Protein AF-0000000084927239 (afdb_homodimer)

pLDDT: mean 90.7, std 10.97, range [40.28, 96.81]

InterPro domains:
  IPR011437 Domain of unknown function DUF1540 [PF07561] (5-48)

Organism: Caldicellulosiruptor owensensis (strain ATCC 700167 / DSM 13100 / OL) (NCBI:txid632518)

Sequence (104 aa):
MPDRITCNVSDCMYWDNKRCTAPSIEVSVDGGGSSAQGTKEKTNCHTYQLKRMPDRITCNVSDCMYWDNKRCTAPSIEVSVDGGGSSAQGTKEKTNCHTYQLKR

Foldseek 3Di:
DPPWQQAPPCQFPQDDPRGGNDPDWDKAFAPDDHDVPPDCVRIDTPNGDGDD/DPPFQQADPCQFPQDDPRGGNDPDWDKAFAPDDHDVPPDCVRIDTPNGDGDD

Secondary structure (DSSP, 8-state):
---EEEE--TTBTTB-SSBB--SEEEEEETTSSS--TT-GGGEEETT--B--/---EEEE--TTBTTB-SSBB--SEEEEEETTSSS--TT-GGGEEETT--B--

Structure (mmCIF, N/CA/C/O backbone):
data_AF-0000000084927239-model_v1
#
loop_
_entity.id
_entity.type
_entity.pdbx_description
1 polymer 'DUF1540 domain-containing protein'
#
loop_
_atom_site.group_PDB
_atom_site.id
_atom_site.type_symbol
_atom_site.label_atom_id
_atom_site.label_alt_id
_atom_site.label_comp_id
_atom_site.label_asym_id
_atom_site.label_entity_id
_atom_site.label_seq_id
_atom_site.pdbx_PDB_ins_code
_atom_site.Cartn_x
_atom_site.Cartn_y
_atom_site.Cartn_z
_atom_site.occupancy
_atom_site.B_iso_or_equiv
_atom_site.auth_seq_id
_atom_site.auth_c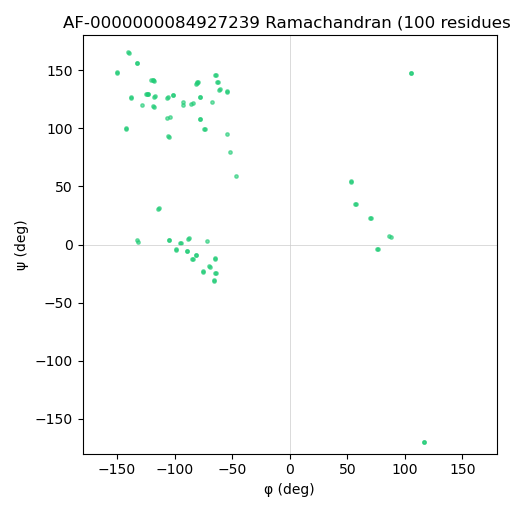omp_id
_atom_site.auth_asym_id
_atom_site.auth_atom_id
_atom_site.pdbx_PDB_model_num
ATOM 1 N N . MET A 1 1 ? -1.511 -3.844 18.328 1 40.28 1 MET A N 1
ATOM 2 C CA . MET A 1 1 ? -2.684 -3.77 17.453 1 40.28 1 MET A CA 1
ATOM 3 C C . MET A 1 1 ? -2.451 -4.535 16.156 1 40.28 1 MET A C 1
ATOM 5 O O . MET A 1 1 ? -1.321 -4.609 15.672 1 40.28 1 MET A O 1
ATOM 9 N N . PRO A 1 2 ? -3.213 -5.547 15.898 1 44.0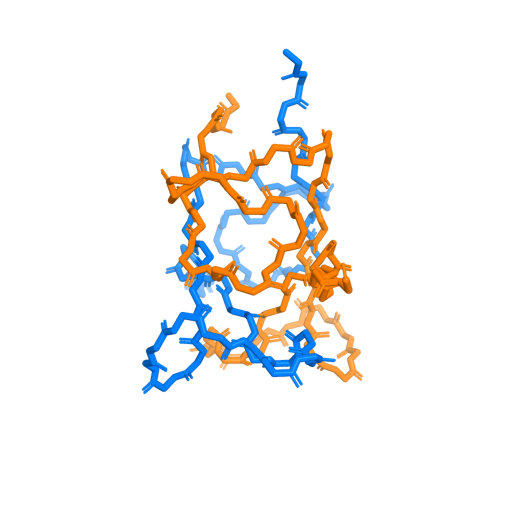3 2 PRO A N 1
ATOM 10 C CA . PRO A 1 2 ? -2.914 -6.352 14.711 1 44.03 2 PRO A CA 1
ATOM 11 C C . PRO A 1 2 ? -2.771 -5.504 13.445 1 44.03 2 PRO A C 1
ATO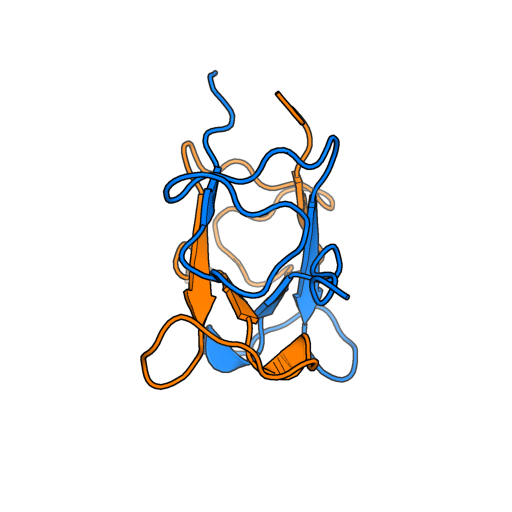M 13 O O . PRO A 1 2 ? -3.588 -4.613 13.203 1 44.03 2 PRO A O 1
ATOM 16 N N . ASP A 1 3 ? -1.646 -4.836 13.172 1 60.22 3 ASP A N 1
ATOM 17 C CA . ASP A 1 3 ? -1.323 -4.082 11.969 1 60.22 3 ASP A CA 1
ATOM 18 C C . ASP A 1 3 ? -1.681 -4.879 10.711 1 60.22 3 ASP A C 1
ATOM 20 O O . ASP A 1 3 ? -0.831 -5.566 10.141 1 60.22 3 ASP A O 1
ATOM 24 N N . ARG A 1 4 ? -3.09 -5.207 10.68 1 77 4 ARG A N 1
ATOM 25 C CA . ARG A 1 4 ? -3.621 -6.047 9.609 1 77 4 ARG A CA 1
ATOM 26 C C . ARG A 1 4 ? -3.555 -5.332 8.266 1 77 4 ARG A C 1
ATOM 28 O O . ARG A 1 4 ? -3.857 -4.141 8.18 1 77 4 ARG A O 1
ATOM 35 N N . ILE A 1 5 ? -2.92 -5.93 7.387 1 89.25 5 ILE A N 1
ATOM 36 C CA . ILE A 1 5 ? -2.85 -5.445 6.016 1 89.25 5 ILE A CA 1
ATOM 37 C C . ILE A 1 5 ? -3.715 -6.324 5.113 1 89.25 5 ILE A C 1
ATOM 39 O O . ILE A 1 5 ? -3.49 -7.531 5.016 1 89.25 5 ILE A O 1
ATOM 43 N N . THR A 1 6 ? -4.844 -5.781 4.645 1 92.81 6 THR A N 1
ATOM 44 C CA . THR A 1 6 ? -5.621 -6.441 3.605 1 92.81 6 THR A CA 1
ATOM 45 C C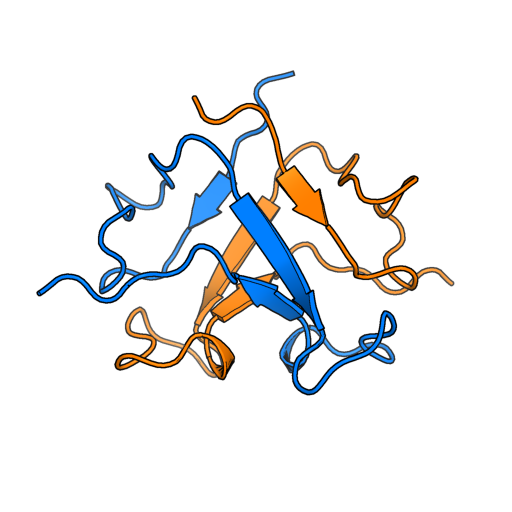 . THR A 1 6 ? -5.07 -6.109 2.223 1 92.81 6 THR A C 1
ATOM 47 O O . THR A 1 6 ? -4.887 -4.938 1.888 1 92.81 6 THR A O 1
ATOM 50 N N . CYS A 1 7 ? -4.711 -7.094 1.538 1 94.56 7 CYS A N 1
ATOM 51 C CA . CYS A 1 7 ? -4.09 -6.891 0.234 1 94.56 7 CYS A CA 1
ATOM 52 C C . CYS A 1 7 ? -4.859 -7.625 -0.857 1 94.56 7 CYS A C 1
ATOM 54 O O . CYS A 1 7 ? -5.188 -8.805 -0.706 1 94.56 7 CYS A O 1
ATOM 56 N N . ASN A 1 8 ? -5.223 -6.938 -1.995 1 95.88 8 ASN A N 1
ATOM 57 C CA . ASN A 1 8 ? -5.957 -7.512 -3.117 1 95.88 8 ASN A CA 1
ATOM 58 C C . ASN A 1 8 ? -5.102 -7.555 -4.383 1 95.88 8 ASN A C 1
ATOM 60 O O . ASN A 1 8 ? -5.621 -7.418 -5.492 1 95.88 8 ASN A O 1
ATOM 64 N N . VAL A 1 9 ? -3.826 -7.699 -4.168 1 96.75 9 VAL A N 1
ATOM 65 C CA . VAL A 1 9 ? -2.904 -7.852 -5.289 1 96.75 9 VAL A CA 1
ATOM 66 C C . VAL A 1 9 ? -2.459 -9.305 -5.398 1 96.75 9 VAL A C 1
ATOM 68 O O . VAL A 1 9 ? -1.455 -9.703 -4.797 1 96.75 9 VAL A O 1
ATOM 71 N N . SER A 1 10 ? -3.109 -10.047 -6.152 1 96.5 10 SER A N 1
ATOM 72 C CA . SER A 1 10 ? -2.969 -11.5 -6.168 1 96.5 10 SER A CA 1
ATOM 73 C C . SER A 1 10 ? -1.678 -11.93 -6.859 1 96.5 10 SER A C 1
ATOM 75 O O . SER A 1 10 ? -1.202 -13.047 -6.664 1 96.5 10 SER A O 1
ATOM 77 N N . ASP A 1 11 ? -1.17 -11.055 -7.711 1 96.62 11 ASP A N 1
ATOM 78 C CA . ASP A 1 11 ? 0.054 -11.438 -8.414 1 96.62 11 ASP A CA 1
ATOM 79 C C . ASP A 1 11 ? 1.291 -11.055 -7.605 1 96.62 11 ASP A C 1
ATOM 81 O O . ASP A 1 11 ? 2.418 -11.195 -8.078 1 96.62 11 ASP A O 1
ATOM 85 N N . CYS A 1 12 ? 1.082 -10.578 -6.453 1 96.75 12 CYS A N 1
ATOM 86 C CA . CYS A 1 12 ? 2.182 -10.281 -5.543 1 96.75 12 CYS A CA 1
ATOM 87 C C . CYS A 1 12 ? 2.67 -11.539 -4.844 1 96.75 12 CYS A C 1
ATOM 89 O O . CYS A 1 12 ? 1.866 -12.375 -4.43 1 96.75 12 CYS A O 1
ATOM 91 N N . MET A 1 13 ? 3.986 -11.68 -4.703 1 96.81 13 MET A N 1
ATOM 92 C CA . MET A 1 13 ? 4.586 -12.852 -4.078 1 96.81 13 MET A CA 1
ATOM 93 C C . MET A 1 13 ? 4.199 -12.945 -2.607 1 96.81 13 MET A C 1
ATOM 95 O O . MET A 1 13 ? 4.164 -14.039 -2.037 1 96.81 13 MET A O 1
ATOM 99 N N . TYR A 1 14 ? 3.883 -11.852 -2.035 1 95.56 14 TYR A N 1
ATOM 100 C CA . TYR A 1 14 ? 3.564 -11.82 -0.613 1 95.56 14 TYR A CA 1
ATOM 101 C C . TYR A 1 14 ? 2.061 -11.93 -0.388 1 95.56 14 TYR A C 1
ATOM 103 O O . TYR A 1 14 ? 1.596 -11.93 0.754 1 95.56 14 TYR A O 1
ATOM 111 N N . TRP A 1 15 ? 1.359 -12.055 -1.497 1 96 15 TRP A N 1
ATOM 112 C CA . TRP A 1 15 ? -0.092 -12.141 -1.381 1 96 15 TRP A CA 1
ATOM 113 C C . TRP A 1 15 ? -0.519 -13.539 -0.945 1 96 15 TRP A C 1
ATOM 115 O O . TRP A 1 15 ? -0.094 -14.539 -1.532 1 96 15 TRP A O 1
ATOM 125 N N . ASP A 1 16 ? -1.314 -13.586 0.121 1 94.38 16 ASP A N 1
ATOM 126 C CA . ASP A 1 16 ? -1.884 -14.836 0.604 1 94.38 16 ASP A CA 1
ATOM 127 C C . ASP A 1 16 ? -3.314 -14.641 1.099 1 94.38 16 ASP A C 1
ATOM 129 O O . ASP A 1 16 ? -3.531 -14.242 2.246 1 94.38 16 ASP A O 1
ATOM 133 N N . ASN A 1 17 ? -4.32 -14.969 0.322 1 94.19 17 ASN A N 1
ATOM 134 C CA . ASN A 1 17 ? -5.73 -14.945 0.693 1 94.19 17 ASN A CA 1
ATOM 135 C C . ASN A 1 17 ? -6.141 -13.586 1.256 1 94.19 17 ASN A C 1
ATOM 137 O O . A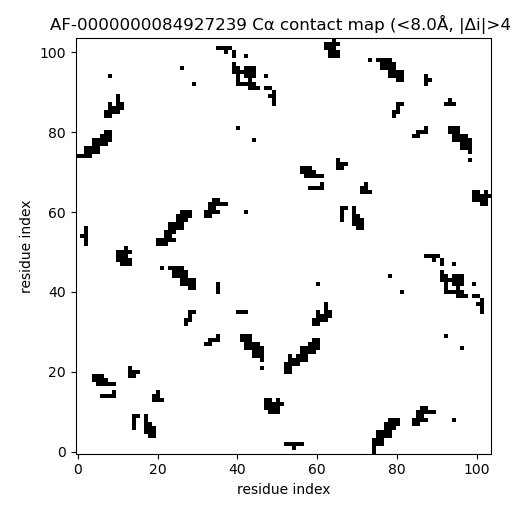SN A 1 17 ? -6.699 -13.508 2.35 1 94.19 17 ASN A O 1
ATOM 141 N N . LYS A 1 18 ? -5.879 -12.547 0.509 1 92.81 18 LYS A N 1
ATOM 142 C CA . LYS A 1 18 ? -6.27 -11.172 0.805 1 92.81 18 LYS A CA 1
ATOM 143 C C . LYS A 1 18 ? -5.473 -10.617 1.981 1 92.81 18 LYS A C 1
ATOM 145 O O . LYS A 1 18 ? -5.934 -9.711 2.676 1 92.81 18 LYS A O 1
ATOM 150 N N . ARG A 1 19 ? -4.379 -11.281 2.096 1 91.88 19 ARG A N 1
ATOM 151 C CA . ARG A 1 19 ? -3.479 -10.805 3.145 1 91.88 19 ARG A CA 1
ATOM 152 C C . ARG A 1 19 ? -2.051 -10.672 2.623 1 91.88 19 ARG A C 1
ATOM 154 O O . ARG A 1 19 ? -1.678 -11.328 1.648 1 91.88 19 ARG A O 1
ATOM 161 N N . CYS A 1 20 ? -1.318 -9.773 3.355 1 92.5 20 CYS A N 1
ATOM 162 C CA . CYS A 1 20 ? 0.097 -9.609 3.043 1 92.5 20 CYS A C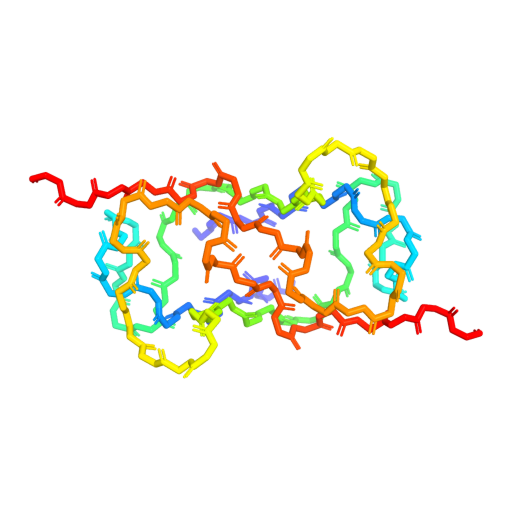A 1
ATOM 163 C C . CYS A 1 20 ? 0.968 -10.359 4.043 1 92.5 20 CYS A C 1
ATOM 165 O O . CYS A 1 20 ? 0.818 -10.188 5.254 1 92.5 20 CYS A O 1
ATOM 167 N N . THR A 1 21 ? 1.915 -11.203 3.598 1 92.44 21 THR A N 1
ATOM 168 C CA . THR A 1 21 ? 2.773 -12 4.461 1 92.44 21 THR A CA 1
ATOM 169 C C . THR A 1 21 ? 4.18 -11.414 4.523 1 92.44 21 THR A C 1
ATOM 171 O O . THR A 1 21 ? 5.082 -12.008 5.121 1 92.44 21 THR A O 1
ATOM 174 N N . ALA A 1 22 ? 4.34 -10.281 3.865 1 92.62 22 ALA A N 1
ATOM 175 C CA . ALA A 1 22 ? 5.648 -9.633 3.922 1 92.62 22 ALA A CA 1
ATOM 176 C C . ALA A 1 22 ? 5.984 -9.195 5.344 1 92.62 22 ALA A C 1
ATOM 178 O O . ALA A 1 22 ? 5.094 -8.828 6.113 1 92.62 22 ALA A O 1
ATOM 179 N N . PRO A 1 23 ? 7.242 -9.242 5.73 1 90.31 23 PRO A N 1
ATOM 180 C CA . PRO A 1 23 ? 7.637 -8.812 7.078 1 90.31 23 PRO A CA 1
ATOM 181 C C . PRO A 1 23 ? 7.426 -7.32 7.309 1 90.31 23 PRO A C 1
ATOM 183 O O . PRO A 1 23 ? 7.199 -6.895 8.445 1 90.31 23 PRO A O 1
ATOM 186 N N . SER A 1 24 ? 7.578 -6.613 6.215 1 89.31 24 SER A N 1
ATOM 187 C CA . SER A 1 24 ? 7.348 -5.172 6.266 1 89.31 24 SER A CA 1
ATOM 188 C C . SER A 1 24 ? 6.855 -4.641 4.922 1 89.31 24 SER A C 1
ATOM 190 O O . SER A 1 24 ? 7.18 -5.199 3.873 1 89.31 24 SER A O 1
ATOM 192 N N . ILE A 1 25 ? 6.043 -3.605 5.109 1 92.19 25 ILE A N 1
ATOM 193 C CA . ILE A 1 25 ? 5.539 -2.994 3.887 1 92.19 25 ILE A CA 1
ATOM 194 C C . ILE A 1 25 ? 6 -1.54 3.807 1 92.19 25 ILE A C 1
ATOM 196 O O . ILE A 1 25 ? 6.129 -0.868 4.832 1 92.19 25 ILE A O 1
ATOM 200 N N . GLU A 1 26 ? 6.328 -1.147 2.652 1 93.94 26 GLU A N 1
ATOM 201 C CA . GLU A 1 26 ? 6.652 0.254 2.41 1 93.94 26 GLU A CA 1
ATOM 202 C C . GLU A 1 26 ? 5.691 0.879 1.403 1 93.94 26 GLU A C 1
ATOM 204 O O . GLU A 1 26 ? 5.543 0.381 0.286 1 93.94 26 GLU A O 1
ATOM 209 N N . VAL A 1 27 ? 5.008 1.866 1.855 1 95.88 27 VAL A N 1
ATOM 210 C CA . VAL A 1 27 ? 4.113 2.623 0.984 1 95.88 27 VAL A CA 1
ATOM 211 C C . VAL A 1 27 ? 4.73 3.986 0.673 1 95.88 27 VAL A C 1
ATOM 213 O O . VAL A 1 27 ? 5.172 4.695 1.58 1 95.88 27 VAL A O 1
ATOM 216 N N . SER A 1 28 ? 4.848 4.32 -0.587 1 95.75 28 SER A N 1
ATOM 217 C CA . SER A 1 28 ? 5.41 5.602 -1.004 1 95.75 28 SER A CA 1
ATOM 218 C C . SER A 1 28 ? 4.641 6.184 -2.184 1 95.75 28 SER A C 1
ATOM 220 O O . SER A 1 28 ? 3.832 5.492 -2.809 1 95.75 28 SER A O 1
ATOM 222 N N . VAL A 1 29 ? 4.848 7.48 -2.455 1 95.75 29 VAL A N 1
ATOM 223 C CA . VAL A 1 29 ? 4.195 8.18 -3.559 1 95.75 29 VAL A CA 1
ATOM 224 C C . VAL A 1 29 ? 4.918 7.859 -4.867 1 95.75 29 VAL A C 1
ATOM 226 O O . VAL A 1 29 ? 6.148 7.809 -4.906 1 95.75 29 VAL A O 1
ATOM 229 N N . ASP A 1 30 ? 4.086 7.691 -5.848 1 89.62 30 ASP A N 1
ATOM 230 C CA . ASP A 1 30 ? 4.609 7.406 -7.18 1 89.62 30 ASP A CA 1
ATOM 231 C C . ASP A 1 30 ? 5.457 8.57 -7.699 1 89.62 30 ASP A C 1
ATOM 233 O O . ASP A 1 30 ? 5.066 9.727 -7.578 1 89.62 30 ASP A O 1
ATOM 237 N N . GLY A 1 31 ? 6.535 8.281 -8.336 1 86.56 31 GLY A N 1
ATOM 238 C CA . GLY A 1 31 ? 7.367 9.289 -8.969 1 86.56 31 GLY A CA 1
ATOM 239 C C . GLY A 1 31 ? 8.211 10.07 -7.984 1 86.56 31 GLY A C 1
ATOM 240 O O . GLY A 1 31 ? 8.914 11.016 -8.367 1 86.56 31 GLY A O 1
ATOM 241 N N . GLY A 1 32 ? 8.055 9.836 -6.859 1 82.56 32 GLY A N 1
ATOM 242 C CA . GLY A 1 32 ? 8.852 10.57 -5.891 1 82.56 32 GLY A CA 1
ATOM 243 C C . GLY A 1 32 ? 8.062 11.641 -5.16 1 82.56 32 GLY A C 1
ATOM 244 O O . GLY A 1 32 ? 6.969 12.023 -5.594 1 82.56 32 GLY A O 1
ATOM 245 N N . GLY A 1 33 ? 8.414 11.867 -3.977 1 89.62 33 GLY A N 1
ATOM 246 C CA . GLY A 1 33 ? 7.746 12.836 -3.127 1 89.62 33 GLY A CA 1
ATOM 247 C C . GLY A 1 33 ? 7.09 12.211 -1.911 1 89.62 33 GLY A C 1
ATOM 248 O O . GLY A 1 33 ? 7.355 11.055 -1.583 1 89.62 33 GLY A O 1
ATOM 249 N N . SER A 1 34 ? 6.258 13.141 -1.237 1 93.44 34 SER A N 1
ATOM 250 C CA . SER A 1 34 ? 5.609 12.656 -0.023 1 93.44 34 SER A CA 1
ATOM 251 C C . SER A 1 34 ? 4.121 13.008 -0.016 1 93.44 34 SER A C 1
ATOM 253 O O . SER A 1 34 ? 3.422 12.734 0.962 1 93.44 34 SER A O 1
ATOM 255 N N . SER A 1 35 ? 3.691 13.609 -1.145 1 95.12 35 SER A N 1
ATOM 256 C CA . SER A 1 35 ? 2.291 14.016 -1.21 1 95.12 35 SER A CA 1
ATOM 257 C C . SER A 1 35 ? 1.557 13.289 -2.33 1 95.12 35 SER A C 1
ATOM 259 O O . SER A 1 35 ? 2.02 13.266 -3.473 1 95.12 35 SER A O 1
ATOM 261 N N . ALA A 1 36 ? 0.442 12.656 -2.008 1 95.94 36 ALA A N 1
ATOM 262 C CA . ALA A 1 36 ? -0.388 11.977 -3.002 1 95.94 36 ALA A CA 1
ATOM 263 C C . ALA A 1 36 ? -1.423 12.938 -3.592 1 95.94 36 ALA A C 1
ATOM 265 O O . ALA A 1 36 ? -2.16 12.57 -4.512 1 95.94 36 ALA A O 1
ATOM 266 N N . GLN A 1 37 ? -1.445 14.125 -3.025 1 93.56 37 GLN A N 1
ATOM 267 C CA . GLN A 1 37 ? -2.285 15.203 -3.541 1 93.56 37 GLN A CA 1
ATOM 268 C C . GLN A 1 37 ? -3.752 14.781 -3.586 1 93.56 37 GLN A C 1
ATOM 270 O O . GLN A 1 37 ? -4.457 15.078 -4.551 1 93.56 37 GLN A O 1
ATOM 275 N N . GLY A 1 38 ? -4.176 14.023 -2.688 1 93.56 38 GLY A N 1
ATOM 276 C CA . GLY A 1 38 ? -5.586 13.703 -2.527 1 93.56 38 GLY A CA 1
ATOM 277 C C . GLY A 1 38 ? -6.031 12.516 -3.357 1 93.56 38 GLY A C 1
ATOM 278 O O . GLY A 1 38 ? -7.227 12.281 -3.523 1 93.56 38 GLY A O 1
ATOM 279 N N . THR A 1 39 ? -5.086 11.852 -3.994 1 92.88 39 THR A N 1
ATOM 280 C CA . THR A 1 39 ? -5.469 10.688 -4.789 1 92.88 39 THR A CA 1
ATOM 281 C C . THR A 1 39 ? -4.699 9.453 -4.34 1 92.88 39 THR A C 1
ATOM 283 O O . THR A 1 39 ? -3.475 9.492 -4.195 1 92.88 39 THR A O 1
ATOM 286 N N . LYS A 1 40 ? -5.395 8.414 -4.105 1 93.5 40 LYS A N 1
ATOM 287 C CA . LYS A 1 40 ? -4.773 7.168 -3.668 1 93.5 40 LYS A CA 1
ATOM 288 C C . LYS A 1 40 ? -3.975 6.527 -4.797 1 93.5 40 LYS A C 1
ATOM 290 O O . LYS A 1 40 ? -3.092 5.699 -4.547 1 93.5 40 LYS A O 1
ATOM 295 N N . GLU A 1 41 ? -4.246 6.922 -6.043 1 93.06 41 GLU A N 1
ATOM 296 C CA . GLU A 1 41 ? -3.607 6.332 -7.215 1 93.06 41 GLU A CA 1
ATOM 297 C C . GLU A 1 41 ? -2.109 6.625 -7.23 1 93.06 41 GLU A C 1
ATOM 299 O O . GLU A 1 41 ? -1.348 5.957 -7.934 1 93.06 41 GLU A O 1
ATOM 304 N N . LYS A 1 42 ? -1.755 7.57 -6.328 1 94.12 42 LYS A N 1
ATOM 305 C CA . LYS A 1 42 ? -0.341 7.934 -6.293 1 94.12 42 LYS A CA 1
ATOM 306 C C . LYS A 1 42 ? 0.384 7.219 -5.156 1 94.12 42 LYS A C 1
ATOM 308 O O . LYS A 1 42 ? 1.604 7.332 -5.023 1 94.12 42 LYS A O 1
ATOM 313 N N . THR A 1 43 ? -0.344 6.492 -4.336 1 96.31 43 THR A N 1
ATOM 314 C CA . THR A 1 43 ? 0.25 5.723 -3.25 1 96.31 43 THR A CA 1
ATOM 315 C C . THR A 1 43 ? 0.542 4.293 -3.699 1 96.31 43 THR A C 1
ATOM 317 O O . THR A 1 43 ? -0.368 3.562 -4.098 1 96.31 43 THR A O 1
ATOM 320 N N . ASN A 1 44 ? 1.768 3.889 -3.652 1 95.25 44 ASN A N 1
ATOM 321 C CA . ASN A 1 44 ? 2.154 2.572 -4.148 1 95.25 44 ASN A CA 1
ATOM 322 C C . ASN A 1 44 ? 2.75 1.707 -3.039 1 95.25 44 ASN A C 1
ATOM 324 O O . ASN A 1 44 ? 3.424 2.217 -2.145 1 95.25 44 ASN A O 1
ATOM 328 N N . CYS A 1 45 ? 2.41 0.456 -3.104 1 95.56 45 CYS A N 1
ATOM 329 C CA . CYS A 1 45 ? 3.123 -0.497 -2.26 1 95.56 45 CYS A CA 1
ATOM 330 C C . CYS A 1 45 ? 4.484 -0.835 -2.85 1 95.56 45 CYS A C 1
ATOM 332 O O . CYS A 1 45 ? 4.574 -1.546 -3.854 1 95.56 45 CYS A O 1
ATOM 334 N N . HIS A 1 46 ? 5.535 -0.363 -2.264 1 95.25 46 HIS A N 1
ATOM 335 C CA . HIS A 1 46 ? 6.879 -0.55 -2.797 1 95.25 46 HIS A CA 1
ATOM 336 C C . HIS A 1 46 ? 7.434 -1.921 -2.424 1 95.25 46 HIS A C 1
ATOM 338 O O . HIS A 1 46 ? 8.453 -2.35 -2.965 1 95.25 46 HIS A O 1
ATOM 344 N N . THR A 1 47 ? 6.742 -2.645 -1.551 1 95.44 47 THR A N 1
ATOM 345 C CA . THR A 1 47 ? 7.133 -3.994 -1.16 1 95.44 47 THR A CA 1
ATOM 346 C C . THR A 1 47 ? 6.602 -5.02 -2.156 1 95.44 47 THR A C 1
ATOM 348 O O . THR A 1 47 ? 7.031 -6.176 -2.154 1 95.44 47 THR A O 1
ATOM 351 N N . TYR A 1 48 ? 5.676 -4.484 -2.994 1 96.12 48 TYR A N 1
ATOM 352 C CA . TYR A 1 48 ? 5.105 -5.359 -4.012 1 96.12 48 TYR A CA 1
ATOM 353 C C . TYR A 1 48 ? 6.199 -6.012 -4.848 1 96.12 48 TYR A C 1
ATOM 355 O O . TYR A 1 48 ? 7.148 -5.348 -5.27 1 96.12 48 TYR A O 1
ATOM 363 N N . GLN A 1 49 ? 6.02 -7.352 -4.992 1 96.56 49 GLN A N 1
ATOM 364 C CA . GLN A 1 49 ? 6.879 -8.133 -5.875 1 96.56 49 GLN A CA 1
ATOM 365 C C . GLN A 1 49 ? 6.07 -9.148 -6.676 1 96.56 49 GLN A C 1
ATOM 367 O O . GLN A 1 49 ? 5.297 -9.922 -6.105 1 96.56 49 GLN A O 1
ATOM 372 N N . LEU A 1 50 ? 6.289 -9.062 -8.039 1 96.12 50 LEU A N 1
ATOM 373 C CA .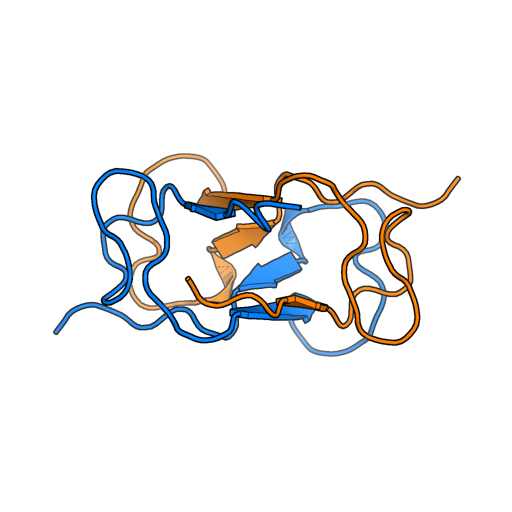 LEU A 1 50 ? 5.562 -10 -8.891 1 96.12 50 LEU A CA 1
ATOM 374 C C . LEU A 1 50 ? 5.945 -11.438 -8.555 1 96.12 50 LEU A C 1
ATOM 376 O O . LEU A 1 50 ? 7.129 -11.75 -8.406 1 96.12 50 LEU A O 1
ATOM 380 N N . LYS A 1 51 ? 4.883 -12.188 -8.445 1 92.81 51 LYS A N 1
ATOM 381 C CA . LYS A 1 51 ? 5.117 -13.609 -8.188 1 92.81 51 LYS A CA 1
ATOM 382 C C . LYS A 1 51 ? 5.633 -14.312 -9.438 1 92.81 51 LYS A C 1
ATOM 384 O O . LYS A 1 51 ? 5.012 -14.242 -10.5 1 92.81 51 LYS A O 1
ATOM 389 N N . ARG A 1 52 ? 7 -14.539 -9.547 1 82.56 52 ARG A N 1
ATOM 390 C CA . ARG A 1 52 ? 7.578 -15.297 -10.656 1 82.56 52 ARG A CA 1
ATOM 391 C C . ARG A 1 52 ? 7.383 -16.797 -10.445 1 82.56 52 ARG A C 1
ATOM 393 O O . ARG A 1 52 ? 7.285 -17.266 -9.305 1 82.56 52 ARG A O 1
ATOM 400 N N . MET B 1 1 ? 3.846 -11.602 11.531 1 42.28 1 MET B N 1
ATOM 401 C CA . MET B 1 1 ? 3.006 -10.609 10.867 1 42.28 1 MET B CA 1
ATOM 402 C C . MET B 1 1 ? 3.779 -9.32 10.617 1 42.28 1 MET B C 1
ATOM 404 O O . MET B 1 1 ? 4.547 -8.883 11.477 1 42.28 1 MET B O 1
ATOM 408 N N . PRO B 1 2 ? 4.16 -8.984 9.422 1 49.81 2 PRO B N 1
ATOM 409 C CA . PRO B 1 2 ? 5.016 -7.801 9.32 1 49.81 2 PRO B CA 1
ATOM 410 C C . PRO B 1 2 ? 4.395 -6.57 9.977 1 49.81 2 PRO B C 1
ATOM 412 O O . PRO B 1 2 ? 3.205 -6.297 9.781 1 49.81 2 PRO B O 1
ATOM 415 N N . ASP B 1 3 ? 4.812 -6.418 11.18 1 63.34 3 ASP B N 1
ATOM 416 C CA . ASP B 1 3 ? 4.188 -5.461 12.086 1 63.34 3 ASP B CA 1
ATOM 417 C C . ASP B 1 3 ? 4.527 -4.023 11.695 1 63.34 3 ASP B C 1
ATOM 419 O O . ASP B 1 3 ? 3.971 -3.076 12.25 1 63.34 3 ASP B O 1
ATOM 423 N N . ARG B 1 4 ? 5.297 -3.963 10.531 1 78.44 4 ARG B N 1
ATOM 424 C CA . ARG B 1 4 ? 5.719 -2.572 10.398 1 78.44 4 ARG B CA 1
ATOM 425 C C . ARG B 1 4 ? 5.398 -2.033 9.008 1 7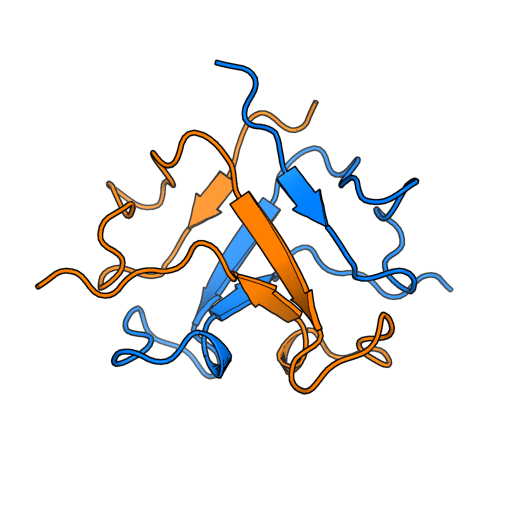8.44 4 ARG B C 1
ATOM 427 O O . ARG B 1 4 ? 5.602 -2.723 8.008 1 78.44 4 ARG B O 1
ATOM 434 N N . ILE B 1 5 ? 4.633 -1.042 9.031 1 89.31 5 ILE B N 1
ATOM 435 C CA . ILE B 1 5 ? 4.32 -0.339 7.797 1 89.31 5 ILE B CA 1
ATOM 436 C C . ILE B 1 5 ? 5.094 0.976 7.738 1 89.31 5 ILE B C 1
ATOM 438 O O . ILE B 1 5 ? 4.938 1.834 8.609 1 89.31 5 ILE B O 1
ATOM 442 N N . THR B 1 6 ? 6.07 1.043 6.859 1 92.94 6 THR B N 1
ATOM 443 C CA . THR B 1 6 ? 6.734 2.307 6.57 1 92.94 6 THR B CA 1
ATOM 444 C C . THR B 1 6 ? 5.973 3.088 5.504 1 92.94 6 THR B C 1
ATOM 446 O O . THR B 1 6 ? 5.66 2.551 4.438 1 92.94 6 THR B O 1
ATOM 449 N N . CYS B 1 7 ? 5.582 4.215 5.848 1 94.62 7 CYS B N 1
ATOM 450 C CA . CYS B 1 7 ? 4.77 5.02 4.938 1 94.62 7 CYS B CA 1
ATOM 451 C C . CYS B 1 7 ? 5.426 6.367 4.672 1 94.62 7 CYS B C 1
ATOM 453 O O . CYS B 1 7 ? 5.844 7.055 5.605 1 94.62 7 CYS B O 1
ATOM 455 N N . ASN B 1 8 ? 5.586 6.781 3.369 1 95.88 8 ASN B N 1
ATOM 456 C CA . ASN B 1 8 ? 6.184 8.047 2.971 1 95.88 8 ASN B CA 1
ATOM 457 C C . ASN B 1 8 ? 5.16 8.969 2.303 1 95.88 8 ASN B C 1
ATOM 459 O O . ASN B 1 8 ? 5.504 9.727 1.396 1 95.88 8 ASN B O 1
ATOM 463 N N . VAL B 1 9 ? 3.957 8.828 2.73 1 96.69 9 VAL B N 1
ATOM 464 C CA . VAL B 1 9 ? 2.896 9.711 2.248 1 96.69 9 VAL B CA 1
ATOM 465 C C . VAL B 1 9 ? 2.531 10.719 3.332 1 96.69 9 VAL B C 1
ATOM 467 O O . VAL B 1 9 ? 1.648 10.469 4.156 1 96.69 9 VAL B O 1
ATOM 470 N N . SER B 1 10 ? 3.1 11.82 3.32 1 96.38 10 SER B N 1
ATOM 471 C CA . SER B 1 10 ? 3.043 12.781 4.414 1 96.38 10 SER B CA 1
ATOM 472 C C . SER B 1 10 ? 1.696 13.492 4.457 1 96.38 10 SER B C 1
ATOM 474 O O . SER B 1 10 ? 1.317 14.055 5.488 1 96.38 10 SER B O 1
ATOM 476 N N . ASP B 1 11 ? 1.042 13.516 3.316 1 96.44 11 ASP B N 1
ATOM 477 C CA . ASP B 1 11 ? -0.243 14.211 3.307 1 96.44 11 ASP B CA 1
ATOM 478 C C . ASP B 1 11 ? -1.376 13.273 3.715 1 96.44 11 ASP B C 1
ATOM 480 O O . ASP B 1 11 ? -2.549 13.648 3.664 1 96.44 11 ASP B O 1
ATOM 484 N N . CYS B 1 12 ? -1.035 12.125 4.09 1 96.62 12 CYS B N 1
ATOM 485 C CA . CYS B 1 12 ? -2.012 11.172 4.602 1 96.62 12 CYS B CA 1
ATOM 486 C C . CYS B 1 12 ? -2.322 11.445 6.07 1 96.62 12 CYS B C 1
ATOM 488 O O . CYS B 1 12 ? -1.42 11.742 6.852 1 96.62 12 CYS B O 1
ATOM 490 N N . MET B 1 13 ? -3.611 11.359 6.445 1 96.69 13 MET B N 1
ATOM 491 C CA . MET B 1 13 ? -4.047 11.633 7.816 1 96.69 13 MET B CA 1
ATOM 492 C C . MET B 1 13 ? -3.453 10.609 8.781 1 96.69 13 MET B C 1
ATOM 494 O O . MET B 1 13 ? -3.268 10.906 9.961 1 96.69 13 MET B O 1
ATOM 498 N N . TYR B 1 14 ? -3.123 9.469 8.289 1 95.56 14 TYR B N 1
ATOM 499 C CA . TYR B 1 14 ? -2.609 8.406 9.148 1 95.56 14 TYR B CA 1
ATOM 500 C C . TYR B 1 14 ? -1.086 8.406 9.164 1 95.56 14 TYR B C 1
ATOM 502 O O . TYR B 1 14 ? -0.466 7.59 9.852 1 95.56 14 TYR B O 1
ATOM 510 N N . TRP B 1 15 ? -0.55 9.375 8.438 1 96.06 15 TRP B N 1
ATOM 511 C CA . TRP B 1 15 ? 0.906 9.445 8.375 1 96.06 15 TRP B CA 1
ATOM 512 C C . TRP B 1 15 ? 1.474 10.07 9.648 1 96.06 15 TRP B C 1
ATOM 514 O O . TRP B 1 15 ? 1.027 11.133 10.07 1 96.06 15 TRP B O 1
ATOM 524 N N . ASP B 1 16 ? 2.436 9.328 10.258 1 94.62 16 ASP B N 1
ATOM 525 C CA . ASP B 1 16 ? 3.143 9.828 11.43 1 94.62 16 ASP B CA 1
ATOM 526 C C . ASP B 1 16 ? 4.613 9.422 11.398 1 94.62 16 ASP B C 1
ATOM 528 O O . ASP B 1 16 ? 4.965 8.312 11.812 1 94.62 16 ASP B O 1
ATOM 532 N N . ASN B 1 17 ? 5.504 10.281 11.008 1 94.31 17 ASN B N 1
ATOM 533 C CA . ASN B 1 17 ? 6.949 10.078 11.031 1 94.31 17 ASN B CA 1
ATOM 534 C C . ASN B 1 17 ? 7.344 8.789 10.312 1 94.31 17 ASN B C 1
ATOM 536 O O . ASN B 1 17 ? 8.047 7.953 10.875 1 94.31 17 ASN B O 1
ATOM 540 N N . LYS B 1 18 ? 6.922 8.664 9.086 1 93.25 18 LYS B N 1
ATOM 541 C CA . LYS B 1 18 ? 7.262 7.57 8.18 1 93.25 18 LYS B CA 1
ATOM 542 C C . LYS B 1 18 ? 6.602 6.266 8.633 1 93.25 18 LYS B C 1
ATOM 544 O O . LYS B 1 18 ? 7.098 5.18 8.328 1 93.25 18 LYS B O 1
ATOM 549 N N . ARG B 1 19 ? 5.578 6.535 9.359 1 92.12 19 ARG B N 1
ATOM 550 C CA . ARG B 1 19 ? 4.812 5.375 9.812 1 92.12 19 ARG B CA 1
ATOM 551 C C . ARG B 1 19 ? 3.32 5.582 9.578 1 92.12 19 ARG B C 1
ATOM 553 O O . ARG B 1 19 ? 2.854 6.719 9.477 1 92.12 19 ARG B O 1
ATOM 560 N N . CYS B 1 20 ? 2.654 4.398 9.492 1 92.69 20 CYS B N 1
ATOM 561 C CA . CYS B 1 20 ? 1.202 4.426 9.367 1 92.69 20 CYS B CA 1
ATOM 562 C C . CYS B 1 20 ? 0.532 4.113 10.703 1 92.69 20 CYS B C 1
ATOM 564 O O . CYS B 1 20 ? 0.847 3.107 11.336 1 92.69 20 CYS B O 1
ATOM 566 N N . THR B 1 21 ? -0.423 4.938 11.172 1 92.62 21 THR B N 1
ATOM 567 C CA . THR B 1 21 ? -1.099 4.762 12.445 1 92.62 21 THR B CA 1
ATOM 568 C C . THR B 1 21 ? -2.516 4.234 12.242 1 92.62 21 THR B C 1
ATOM 570 O O . THR B 1 21 ? -3.285 4.121 13.203 1 92.62 21 THR B O 1
ATOM 573 N N . ALA B 1 22 ? -2.826 3.959 11.008 1 92.69 22 ALA B N 1
ATOM 574 C CA . ALA B 1 22 ? -4.152 3.404 10.742 1 92.69 22 ALA B CA 1
ATOM 575 C C . ALA B 1 22 ? -4.305 2.025 11.375 1 92.69 22 ALA B C 1
ATOM 577 O O . ALA B 1 22 ? -3.34 1.263 11.461 1 92.69 22 ALA B O 1
ATOM 578 N N . PRO B 1 23 ? -5.477 1.667 11.844 1 90.38 23 PRO B N 1
ATOM 579 C CA . PRO B 1 23 ? -5.695 0.347 12.445 1 90.38 23 PRO B CA 1
ATOM 580 C C . PRO B 1 23 ? -5.555 -0.788 11.43 1 90.38 23 PRO B C 1
ATOM 582 O O . PRO B 1 23 ? -5.199 -1.91 11.805 1 90.38 23 PRO B O 1
ATOM 585 N N . SER B 1 24 ? -5.91 -0.43 10.203 1 89.19 24 SER B N 1
ATOM 586 C CA . SER B 1 24 ? -5.77 -1.396 9.117 1 89.19 24 SER B CA 1
ATOM 587 C C . SER B 1 24 ? -5.508 -0.699 7.789 1 89.19 24 SER B C 1
ATOM 589 O O . SER B 1 24 ? -5.953 0.432 7.578 1 89.19 24 SER B O 1
ATOM 591 N N . ILE B 1 25 ? -4.742 -1.442 7.004 1 92.31 25 ILE B N 1
ATOM 592 C CA . ILE B 1 25 ? -4.457 -0.892 5.684 1 92.31 25 ILE B CA 1
ATOM 593 C C . ILE B 1 25 ? -5.016 -1.819 4.605 1 92.31 25 ILE B C 1
ATOM 595 O O . ILE B 1 25 ? -5.039 -3.041 4.781 1 92.31 25 ILE B O 1
ATOM 599 N N . GLU B 1 26 ? -5.543 -1.23 3.609 1 93.88 26 GLU B N 1
ATOM 600 C CA . GLU B 1 26 ? -5.992 -1.993 2.447 1 93.88 26 GLU B CA 1
ATOM 601 C C . GLU B 1 26 ? -5.223 -1.593 1.192 1 93.88 26 GLU B C 1
ATOM 603 O O . GLU B 1 26 ? -5.203 -0.418 0.819 1 93.88 26 GLU B O 1
ATOM 608 N N . VAL B 1 27 ? -4.547 -2.539 0.653 1 95.81 27 VAL B N 1
ATOM 609 C CA . VAL B 1 27 ? -3.834 -2.328 -0.603 1 95.81 27 VAL B CA 1
ATOM 610 C C . VAL B 1 27 ? -4.574 -3.029 -1.741 1 95.81 27 VAL B C 1
ATOM 612 O O . VAL B 1 27 ? -4.93 -4.203 -1.627 1 95.81 27 VAL B O 1
ATOM 615 N N . SER B 1 28 ? -4.887 -2.318 -2.812 1 95.75 28 SER B N 1
ATOM 616 C CA . SER B 1 28 ? -5.582 -2.881 -3.967 1 95.75 28 SER B CA 1
ATOM 617 C C . SER B 1 28 ? -5.016 -2.338 -5.273 1 95.75 28 SER B C 1
ATOM 619 O O . SER B 1 28 ? -4.25 -1.371 -5.27 1 95.75 28 SER B O 1
ATOM 621 N N . VAL B 1 29 ? -5.363 -3 -6.391 1 95.81 29 VAL B N 1
ATOM 622 C CA . VAL B 1 29 ? -4.914 -2.594 -7.719 1 95.81 29 VAL B CA 1
ATOM 623 C C . VAL B 1 29 ? -5.777 -1.442 -8.227 1 95.81 29 VAL B C 1
ATOM 625 O O . VAL B 1 29 ? -6.996 -1.445 -8.047 1 95.81 29 VAL B O 1
ATOM 628 N N . ASP B 1 30 ? -5.051 -0.538 -8.844 1 89.81 30 ASP B N 1
ATOM 629 C CA . ASP B 1 30 ? -5.727 0.624 -9.422 1 89.81 30 ASP B CA 1
ATOM 630 C C . ASP B 1 30 ? -6.715 0.204 -10.508 1 89.81 30 ASP B C 1
ATOM 632 O O . ASP B 1 30 ? -6.398 -0.638 -11.352 1 89.81 30 ASP B O 1
ATOM 636 N N . GLY B 1 31 ? -7.848 0.819 -10.547 1 86.69 31 GLY B N 1
ATOM 637 C CA . GLY B 1 31 ? -8.836 0.585 -11.594 1 86.69 31 GLY B CA 1
ATOM 638 C C . GLY B 1 31 ? -9.594 -0.717 -11.414 1 86.69 31 GLY B C 1
ATOM 639 O O . GLY B 1 31 ? -10.414 -1.083 -12.258 1 86.69 31 GLY B O 1
ATOM 640 N N . GLY B 1 32 ? -9.25 -1.375 -10.539 1 82.88 32 GLY B N 1
ATOM 641 C CA . GLY B 1 32 ? -9.953 -2.633 -10.359 1 82.88 32 GLY B CA 1
ATOM 642 C C . GLY B 1 32 ? -9.148 -3.84 -10.805 1 82.88 32 GLY B C 1
ATOM 643 O O . GLY B 1 32 ? -8.164 -3.699 -11.531 1 82.88 32 GLY B O 1
ATOM 644 N N . GLY B 1 33 ? -9.352 -4.918 -10.148 1 89.81 33 GLY B N 1
ATOM 645 C CA . GLY B 1 33 ? -8.641 -6.156 -10.422 1 89.81 33 GLY B CA 1
ATOM 646 C C . GLY B 1 33 ? -7.785 -6.625 -9.258 1 89.81 33 GLY B C 1
ATOM 647 O O . GLY B 1 33 ? -7.922 -6.125 -8.141 1 89.81 33 GLY B O 1
ATOM 648 N N . SER B 1 34 ? -6.941 -7.684 -9.648 1 93.62 34 SER B N 1
ATOM 649 C CA . SER B 1 34 ? -6.109 -8.25 -8.594 1 93.62 34 SER B CA 1
ATOM 650 C C . SER B 1 34 ? -4.66 -8.391 -9.047 1 93.62 34 SER B C 1
ATOM 652 O O . SER B 1 34 ? -3.818 -8.906 -8.305 1 93.62 34 SER B O 1
ATOM 654 N N . SER B 1 35 ? -4.43 -7.93 -10.312 1 95.38 35 SER B N 1
ATOM 655 C CA . SER B 1 35 ? -3.078 -8.062 -10.844 1 95.38 35 SER B CA 1
ATOM 656 C C . SER B 1 35 ? -2.461 -6.691 -11.125 1 95.38 35 SER B C 1
ATOM 658 O O . SER B 1 35 ? -3.074 -5.848 -11.781 1 95.38 35 SER B O 1
ATOM 660 N N . ALA B 1 36 ? -1.267 -6.449 -10.594 1 96.19 36 ALA B N 1
ATOM 661 C CA . ALA B 1 36 ? -0.539 -5.207 -10.836 1 96.19 36 ALA B CA 1
ATOM 662 C C . ALA B 1 36 ? 0.343 -5.32 -12.078 1 96.19 36 ALA B C 1
ATOM 664 O O . ALA B 1 36 ? 0.966 -4.344 -12.492 1 96.19 36 ALA B O 1
ATOM 665 N N . GLN B 1 37 ? 0.372 -6.512 -12.602 1 93.88 37 GLN B N 1
ATOM 666 C CA . GLN B 1 37 ? 1.059 -6.777 -13.859 1 93.88 37 GLN B CA 1
ATOM 667 C C . GLN B 1 37 ? 2.529 -6.383 -13.773 1 93.88 37 GLN B C 1
ATOM 669 O O . GLN B 1 37 ? 3.076 -5.801 -14.719 1 93.88 37 GLN B O 1
ATOM 674 N N . GLY B 1 38 ? 3.131 -6.547 -12.688 1 93.81 38 GLY B N 1
ATOM 675 C CA . GLY B 1 38 ? 4.57 -6.379 -12.539 1 93.81 38 GLY B CA 1
ATOM 676 C C . GLY B 1 38 ? 4.977 -4.949 -12.25 1 93.81 38 GLY B C 1
ATOM 677 O O . GLY B 1 38 ? 6.156 -4.602 -12.344 1 93.81 38 GLY B O 1
ATOM 678 N N . THR B 1 39 ? 3.994 -4.09 -12.023 1 93.25 39 THR B N 1
ATOM 679 C CA . THR B 1 39 ? 4.344 -2.709 -11.719 1 93.25 39 THR B CA 1
ATOM 680 C C . THR B 1 39 ? 3.719 -2.271 -10.398 1 93.25 39 THR B C 1
ATOM 682 O O . THR B 1 39 ? 2.52 -2.457 -10.18 1 93.25 39 THR B O 1
ATOM 685 N N . LYS B 1 40 ? 4.5 -1.736 -9.555 1 93.69 40 LYS B N 1
ATOM 686 C CA . LYS B 1 40 ? 4.023 -1.28 -8.258 1 93.69 40 LYS B CA 1
ATOM 687 C C . LYS B 1 40 ? 3.123 -0.056 -8.398 1 93.69 40 LYS B C 1
ATOM 689 O O . LYS B 1 40 ? 2.332 0.245 -7.5 1 93.69 40 LYS B O 1
ATOM 694 N N . GLU B 1 41 ? 3.225 0.633 -9.539 1 93.31 41 GLU B N 1
ATOM 695 C CA . GLU B 1 41 ? 2.473 1.864 -9.766 1 93.31 41 GLU B CA 1
ATOM 696 C C . GLU B 1 41 ? 0.971 1.595 -9.805 1 93.31 41 GLU B C 1
ATOM 698 O O . GLU B 1 41 ? 0.166 2.516 -9.656 1 93.31 41 GLU B O 1
ATOM 703 N N . LYS B 1 42 ? 0.688 0.264 -9.883 1 94.31 42 LYS B N 1
ATOM 704 C CA . LYS B 1 42 ? -0.728 -0.084 -9.945 1 94.31 42 LYS B CA 1
ATOM 705 C C . LYS B 1 42 ? -1.254 -0.51 -8.578 1 94.31 42 LYS B C 1
ATOM 707 O O . LYS B 1 42 ? -2.449 -0.76 -8.422 1 94.31 42 LYS B O 1
ATOM 712 N N . THR B 1 43 ? -0.385 -0.586 -7.609 1 96.38 43 THR B N 1
ATOM 713 C CA . THR B 1 43 ? -0.783 -0.923 -6.246 1 96.38 43 THR B CA 1
ATOM 714 C C . THR B 1 43 ? -1.052 0.339 -5.434 1 96.38 43 THR B C 1
ATOM 716 O O . THR B 1 43 ? -0.181 1.203 -5.309 1 96.38 43 THR B O 1
ATOM 719 N N . ASN B 1 44 ? -2.229 0.486 -4.891 1 95.25 44 ASN B N 1
ATOM 720 C CA . ASN B 1 44 ? -2.602 1.696 -4.164 1 95.25 44 ASN B CA 1
ATOM 721 C C . ASN B 1 44 ? -2.977 1.391 -2.719 1 95.25 44 ASN B C 1
ATOM 723 O O . ASN B 1 44 ? -3.539 0.333 -2.428 1 95.25 44 ASN B O 1
ATOM 727 N N . CYS B 1 45 ? -2.58 2.268 -1.862 1 95.56 45 CYS B N 1
ATOM 728 C CA . CYS B 1 45 ? -3.107 2.215 -0.503 1 95.56 45 CYS B CA 1
ATOM 729 C C . CYS B 1 45 ? -4.516 2.791 -0.441 1 95.56 45 CYS B C 1
ATOM 731 O O . CYS B 1 45 ? -4.699 4.004 -0.539 1 95.56 45 CYS B O 1
ATOM 733 N N . HIS B 1 46 ? -5.5 1.963 -0.268 1 95.19 46 HIS B N 1
ATOM 734 C CA . HIS B 1 46 ? -6.891 2.4 -0.286 1 95.19 46 HIS B CA 1
ATOM 735 C C . HIS B 1 46 ? -7.305 2.986 1.061 1 95.19 46 HIS B C 1
ATOM 737 O O . HIS B 1 46 ? -8.359 3.615 1.173 1 95.19 46 HIS B O 1
ATOM 743 N N . THR B 1 47 ? -6.457 2.854 2.072 1 95.31 47 THR B N 1
ATOM 744 C CA . THR B 1 47 ? -6.699 3.426 3.391 1 95.31 47 THR B CA 1
ATOM 745 C C . THR B 1 47 ? -6.254 4.887 3.438 1 95.31 47 THR B C 1
ATOM 747 O O . THR B 1 47 ? -6.602 5.617 4.367 1 95.31 47 THR B O 1
ATOM 750 N N . TYR B 1 48 ? -5.504 5.227 2.359 1 96.06 48 TYR B N 1
ATOM 751 C CA . TYR B 1 48 ? -5.027 6.602 2.275 1 96.06 48 TYR B CA 1
ATOM 752 C C . TYR B 1 48 ? -6.184 7.586 2.375 1 96.06 48 TYR B C 1
ATOM 754 O O . TYR B 1 48 ? -7.219 7.406 1.731 1 96.06 48 TYR B O 1
ATOM 762 N N . GLN B 1 49 ? -5.934 8.586 3.279 1 96.44 49 GLN B N 1
ATOM 763 C CA . GLN B 1 49 ? -6.859 9.711 3.41 1 96.44 49 GLN B CA 1
ATOM 764 C C . GLN B 1 49 ? -6.109 11.031 3.543 1 96.44 49 GLN B C 1
ATOM 766 O O . GLN B 1 49 ? -5.227 11.164 4.391 1 96.44 49 GLN B O 1
ATOM 771 N N . LEU B 1 50 ? -6.512 11.969 2.611 1 96 50 LEU B N 1
ATOM 772 C CA . LEU B 1 50 ? -5.859 13.273 2.67 1 96 50 LEU B CA 1
ATOM 773 C C . LEU B 1 50 ? -6.113 13.945 4.012 1 96 50 LEU B C 1
ATOM 775 O O . LEU B 1 50 ? -7.246 13.961 4.504 1 96 50 LEU B O 1
ATOM 779 N N . LYS B 1 51 ? -5.008 14.438 4.516 1 92.62 51 LYS B N 1
ATOM 780 C CA . LYS B 1 51 ? -5.125 15.156 5.777 1 92.62 51 LYS B CA 1
ATOM 781 C C . LYS B 1 51 ? -5.754 16.531 5.57 1 92.62 51 LYS B C 1
ATOM 783 O O . LYS B 1 51 ? -5.277 17.328 4.754 1 92.62 51 LYS B O 1
ATOM 788 N N . ARG B 1 52 ? -7.09 16.672 5.836 1 82.69 52 ARG B N 1
ATOM 789 C CA . ARG B 1 52 ? -7.762 17.969 5.766 1 82.69 52 ARG B CA 1
ATOM 790 C C . ARG B 1 52 ? -7.453 18.812 7 1 82.69 52 ARG B C 1
ATOM 792 O O . ARG B 1 52 ? -7.18 18.266 8.07 1 82.69 52 ARG B O 1
#

Solvent-accessible surface area (backbone atoms only — not comparable to full-atom values): 5464 Å² total; per-residue (Å²): 124,75,55,44,46,38,28,40,34,65,42,25,60,42,44,53,92,50,21,57,68,40,64,53,40,35,36,34,23,59,94,58,66,34,60,39,83,76,37,42,73,28,25,18,35,69,59,61,39,61,56,126,121,25,74,42,51,38,27,40,35,66,43,25,62,42,44,53,94,52,21,59,70,54,70,55,41,36,36,35,24,58,94,58,66,35,60,39,83,78,37,44,73,28,25,17,36,69,58,62,40,60,56,124

Radius of gyration: 12.18 Å; Cα contacts (8 Å, |Δi|>4): 281; chains: 2; bounding box: 19×33×31 Å